Protein AF-A0A969DTJ2-F1 (afdb_monomer_lite)

Sequence (126 aa):
MLLGKLCDEIGFNSIPSKLFRPLVFSRLESPSSKLKTTDYWSKYHDIEIDFVNIYRYLDKLHDDQREVVQQISFEHTKKILGGAVQMVFYDVTTLYFEAEHEDDLRKTGFSKDGKHQHPQIVLGLL

pLDDT: mean 91.99, std 6.18, range [62.72, 98.12]

Radius of gyration: 18.26 Å; chains: 1; bounding box: 42×45×36 Å

Structure (mmCIF, N/CA/C/O backbone):
data_AF-A0A969DTJ2-F1
#
_entry.id   AF-A0A969DTJ2-F1
#
loop_
_atom_site.group_PDB
_atom_site.id
_atom_site.type_symbol
_atom_site.label_atom_id
_atom_site.label_alt_id
_atom_site.label_comp_id
_atom_site.label_asym_id
_atom_site.label_entity_id
_atom_site.label_seq_id
_atom_site.pdbx_PDB_ins_code
_atom_site.Cartn_x
_atom_site.Cartn_y
_atom_site.Cartn_z
_atom_site.occupancy
_atom_site.B_iso_or_equiv
_atom_site.auth_seq_id
_atom_site.auth_comp_id
_atom_site.auth_asym_id
_atom_site.auth_atom_id
_atom_site.pdbx_PDB_model_num
ATOM 1 N N . MET A 1 1 ? 5.820 -20.097 -1.473 1.00 71.00 1 MET A N 1
ATOM 2 C CA . MET A 1 1 ? 5.924 -19.079 -0.404 1.00 71.00 1 MET A CA 1
ATOM 3 C C . MET A 1 1 ? 4.534 -18.797 0.162 1.00 71.00 1 MET A C 1
ATOM 5 O O . MET A 1 1 ? 3.588 -18.778 -0.618 1.00 71.00 1 MET A O 1
ATOM 9 N N . LEU A 1 2 ? 4.397 -18.641 1.484 1.00 89.00 2 LEU A N 1
ATOM 10 C CA . LEU A 1 2 ? 3.107 -18.491 2.183 1.00 89.00 2 LEU A CA 1
ATOM 11 C C . LEU A 1 2 ? 2.289 -17.287 1.677 1.00 89.00 2 LEU A C 1
ATOM 13 O O . LEU A 1 2 ? 1.134 -17.457 1.299 1.00 89.00 2 LEU A O 1
ATOM 17 N N . LEU A 1 3 ? 2.912 -16.106 1.580 1.00 90.94 3 LEU A N 1
ATOM 18 C CA . LEU A 1 3 ? 2.251 -14.874 1.119 1.00 90.94 3 LEU A CA 1
ATOM 19 C C . LEU A 1 3 ? 1.752 -14.961 -0.329 1.00 90.94 3 LEU A C 1
ATOM 21 O O . LEU A 1 3 ? 0.720 -14.391 -0.666 1.00 90.94 3 LEU A O 1
ATOM 25 N N . GLY A 1 4 ? 2.452 -15.725 -1.174 1.00 93.25 4 GLY A N 1
ATOM 26 C CA . GLY A 1 4 ? 2.007 -16.033 -2.532 1.00 93.25 4 GLY A CA 1
ATOM 27 C C . GLY A 1 4 ? 0.625 -16.682 -2.527 1.00 93.25 4 GLY A C 1
ATOM 28 O O . GLY A 1 4 ? -0.312 -16.115 -3.082 1.00 93.25 4 GLY A O 1
ATOM 29 N N . LYS A 1 5 ? 0.494 -17.808 -1.815 1.00 95.31 5 LYS A N 1
ATOM 30 C CA . LYS A 1 5 ? -0.777 -18.535 -1.694 1.00 95.31 5 LYS A CA 1
ATOM 31 C C . LYS A 1 5 ? -1.881 -17.657 -1.110 1.00 95.31 5 LYS A C 1
ATOM 33 O O . LYS A 1 5 ? -2.963 -17.618 -1.675 1.00 95.31 5 LYS A O 1
ATOM 38 N N . LEU A 1 6 ? -1.580 -16.895 -0.056 1.00 94.50 6 LEU A N 1
ATOM 39 C CA . LEU A 1 6 ? -2.551 -15.985 0.554 1.00 94.50 6 LEU A CA 1
ATOM 40 C C . LEU A 1 6 ? -3.046 -14.918 -0.437 1.00 94.50 6 LEU A C 1
ATOM 42 O O . LEU A 1 6 ? -4.242 -14.672 -0.525 1.00 94.50 6 LEU A O 1
ATOM 46 N N . CYS A 1 7 ? -2.156 -14.314 -1.233 1.00 95.75 7 CYS A N 1
ATOM 47 C CA . CYS A 1 7 ? -2.564 -13.381 -2.289 1.00 95.75 7 CYS A CA 1
ATOM 48 C C . CYS A 1 7 ? -3.503 -14.025 -3.316 1.00 95.75 7 CYS A C 1
ATOM 50 O O . CYS A 1 7 ? -4.438 -13.369 -3.773 1.00 95.75 7 CYS A O 1
ATOM 52 N N . ASP A 1 8 ? -3.247 -15.279 -3.690 1.00 96.19 8 ASP A N 1
ATOM 53 C CA . ASP A 1 8 ? -4.092 -16.014 -4.635 1.00 96.19 8 ASP A CA 1
ATOM 54 C C . ASP A 1 8 ? -5.450 -16.372 -3.997 1.00 96.19 8 ASP A C 1
ATOM 56 O O . ASP A 1 8 ? -6.484 -16.225 -4.639 1.00 96.19 8 ASP A O 1
ATOM 60 N N . GLU A 1 9 ? -5.472 -16.764 -2.719 1.00 96.19 9 GLU A N 1
ATOM 61 C CA . GLU A 1 9 ? -6.696 -17.046 -1.948 1.00 96.19 9 GLU A CA 1
ATOM 62 C C . GLU A 1 9 ? -7.570 -15.803 -1.730 1.00 96.19 9 GLU A C 1
ATOM 64 O O . GLU A 1 9 ? -8.801 -15.904 -1.711 1.00 96.19 9 GLU A O 1
ATOM 69 N N . ILE A 1 10 ? -6.947 -14.629 -1.588 1.00 97.19 10 ILE A N 1
ATOM 70 C CA . ILE A 1 10 ? -7.652 -13.343 -1.570 1.00 97.19 10 ILE A CA 1
ATOM 71 C C . ILE A 1 10 ? -8.230 -13.015 -2.954 1.00 97.19 10 ILE A C 1
ATOM 73 O O . ILE A 1 10 ? -9.292 -12.408 -3.037 1.00 97.19 10 ILE A O 1
ATOM 77 N N . GLY A 1 11 ? -7.585 -13.468 -4.034 1.00 97.44 11 GLY A N 1
ATOM 78 C CA . GLY A 1 11 ? -7.991 -13.218 -5.423 1.00 97.44 11 GLY A CA 1
ATOM 79 C C . GLY A 1 11 ? -7.164 -12.141 -6.134 1.00 97.44 11 GLY A C 1
ATOM 80 O O . GLY A 1 11 ? -7.489 -11.731 -7.252 1.00 97.44 11 GLY A O 1
ATOM 81 N N . PHE A 1 12 ? -6.066 -11.683 -5.526 1.00 97.50 12 PHE A N 1
ATOM 82 C CA . PHE A 1 12 ? -5.193 -10.648 -6.092 1.00 97.50 12 PHE A CA 1
ATOM 83 C C . PHE A 1 12 ? -4.360 -11.113 -7.293 1.00 97.50 12 PHE A C 1
ATOM 85 O O . PHE A 1 12 ? -3.745 -10.294 -7.973 1.00 97.50 12 PHE A O 1
ATOM 92 N N . ASN A 1 13 ? -4.359 -12.407 -7.605 1.00 95.38 13 ASN A N 1
ATOM 93 C CA . ASN A 1 13 ? -3.803 -12.939 -8.850 1.00 95.38 13 ASN A CA 1
ATOM 94 C C . ASN A 1 13 ? -4.526 -12.434 -10.107 1.00 95.38 13 ASN A C 1
ATOM 96 O O . ASN A 1 13 ? -3.975 -12.539 -11.199 1.00 95.38 13 ASN A O 1
ATOM 100 N N . SER A 1 14 ? -5.732 -11.885 -9.958 1.00 95.56 14 SER A N 1
ATOM 101 C CA . SER A 1 14 ? -6.483 -11.266 -11.051 1.00 95.56 14 SER A CA 1
ATOM 102 C C . SER A 1 14 ? -5.978 -9.868 -11.432 1.00 95.56 14 SER A C 1
ATOM 104 O O . SER A 1 14 ? -6.343 -9.371 -12.494 1.00 95.56 14 SER A O 1
ATOM 106 N N . ILE A 1 15 ? -5.110 -9.242 -10.624 1.00 96.62 15 ILE A N 1
ATOM 107 C CA . ILE A 1 15 ? -4.540 -7.922 -10.920 1.00 96.62 15 ILE A CA 1
ATOM 108 C C . ILE A 1 15 ? -3.392 -8.072 -11.933 1.00 96.62 15 ILE A C 1
ATOM 110 O O . ILE A 1 15 ? -2.346 -8.634 -11.590 1.00 96.62 15 ILE A O 1
ATOM 114 N N . PRO A 1 16 ? -3.523 -7.556 -13.174 1.00 92.62 16 PRO A N 1
ATOM 115 C CA . PRO A 1 16 ? -2.537 -7.772 -14.229 1.00 92.62 16 PRO A CA 1
ATOM 116 C C . PRO A 1 16 ? -1.344 -6.824 -14.055 1.00 92.62 16 PRO A C 1
ATOM 118 O O . PRO A 1 16 ? -1.217 -5.799 -14.730 1.00 92.62 16 PRO A O 1
ATOM 121 N N . SER A 1 17 ? -0.461 -7.1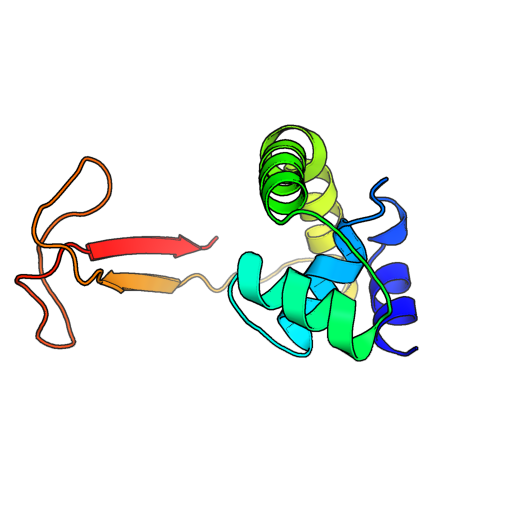46 -13.110 1.00 94.69 17 SER A N 1
ATOM 122 C CA . SER A 1 17 ? 0.745 -6.369 -12.834 1.00 94.69 17 SER A CA 1
ATOM 123 C C . SER A 1 17 ? 1.878 -7.229 -12.291 1.00 94.69 17 SER A C 1
ATOM 125 O O . SER A 1 17 ? 1.703 -8.018 -11.364 1.00 94.69 17 SER A O 1
ATOM 127 N N . LYS A 1 18 ? 3.082 -6.996 -12.822 1.00 93.25 18 LYS A N 1
ATOM 128 C CA . LYS A 1 18 ? 4.321 -7.564 -12.278 1.00 93.25 18 LYS A CA 1
ATOM 129 C C . LYS A 1 18 ? 4.775 -6.865 -10.990 1.00 93.25 18 LYS A C 1
ATOM 131 O O . LYS A 1 18 ? 5.625 -7.405 -10.299 1.00 93.25 18 LYS A O 1
ATOM 136 N N . LEU A 1 19 ? 4.217 -5.694 -10.667 1.00 95.75 19 LEU A N 1
ATOM 137 C CA . LEU A 1 19 ? 4.616 -4.874 -9.518 1.00 95.75 19 LEU A CA 1
ATOM 138 C C . LEU A 1 19 ? 3.651 -4.962 -8.335 1.00 95.75 19 LEU A C 1
ATOM 140 O O . LEU A 1 19 ? 4.092 -4.761 -7.209 1.00 95.75 19 LEU A O 1
ATOM 144 N N . PHE A 1 20 ? 2.377 -5.319 -8.544 1.00 96.31 20 PHE A N 1
ATOM 145 C CA . PHE A 1 20 ? 1.388 -5.385 -7.458 1.00 96.31 20 PHE A CA 1
ATOM 146 C C . PHE A 1 20 ? 1.852 -6.281 -6.303 1.00 96.31 20 PHE A C 1
ATOM 148 O O . PHE A 1 20 ? 2.013 -5.821 -5.175 1.00 96.31 20 PHE A O 1
ATOM 155 N N . ARG A 1 21 ? 2.102 -7.564 -6.596 1.00 94.88 21 ARG A N 1
ATOM 156 C CA . ARG A 1 21 ? 2.451 -8.559 -5.571 1.00 94.88 21 ARG A CA 1
ATOM 157 C C . ARG A 1 21 ? 3.790 -8.239 -4.897 1.00 94.88 21 ARG A C 1
ATOM 159 O O . ARG A 1 21 ? 3.802 -8.207 -3.669 1.00 94.88 21 ARG A O 1
ATOM 166 N N . PRO A 1 22 ? 4.881 -7.924 -5.630 1.00 94.38 22 PRO A N 1
ATOM 167 C CA . PRO A 1 22 ? 6.132 -7.522 -4.991 1.00 94.38 22 PRO A CA 1
ATOM 168 C C . PRO A 1 22 ? 5.983 -6.306 -4.076 1.00 94.38 22 PRO A C 1
ATOM 170 O O . PRO A 1 22 ? 6.534 -6.313 -2.978 1.00 94.38 22 PRO A O 1
ATOM 173 N N . LEU A 1 23 ? 5.216 -5.282 -4.472 1.00 95.81 23 LEU A N 1
ATOM 174 C CA . LEU A 1 23 ? 5.004 -4.094 -3.635 1.00 95.81 23 LEU A CA 1
ATOM 175 C C . LEU A 1 23 ? 4.236 -4.421 -2.354 1.00 95.81 23 LEU A C 1
ATOM 177 O O . LEU A 1 23 ? 4.632 -3.972 -1.279 1.00 95.81 23 LEU A O 1
ATOM 181 N N . VAL A 1 24 ? 3.178 -5.232 -2.451 1.00 95.19 24 VAL A N 1
ATOM 182 C CA . VAL A 1 24 ? 2.414 -5.689 -1.280 1.00 95.19 24 VAL A CA 1
ATOM 183 C C . VAL A 1 24 ? 3.309 -6.490 -0.334 1.00 95.19 24 VAL A C 1
ATOM 185 O O . VAL A 1 24 ? 3.362 -6.187 0.856 1.00 95.19 24 VAL A O 1
ATOM 188 N N . PHE A 1 25 ? 4.068 -7.460 -0.850 1.00 94.75 25 PHE A N 1
ATOM 189 C CA . PHE A 1 25 ? 4.959 -8.286 -0.027 1.00 94.75 25 PHE A CA 1
ATOM 190 C C . PHE A 1 25 ? 6.056 -7.460 0.632 1.00 94.75 25 PHE A C 1
ATOM 192 O O . PHE A 1 25 ? 6.266 -7.576 1.833 1.00 94.75 25 PHE A O 1
ATOM 199 N N . SER A 1 26 ? 6.665 -6.535 -0.105 1.00 95.25 26 SER A N 1
ATOM 200 C CA . SER A 1 26 ? 7.697 -5.652 0.448 1.00 95.25 26 SER A CA 1
ATOM 201 C C . SER A 1 26 ? 7.163 -4.781 1.571 1.00 95.25 26 SER A C 1
ATOM 203 O O . SER A 1 26 ? 7.863 -4.534 2.548 1.00 95.25 26 SER A O 1
ATOM 205 N N . ARG A 1 27 ? 5.906 -4.331 1.468 1.00 95.38 27 ARG A N 1
ATOM 206 C CA . ARG A 1 27 ? 5.283 -3.536 2.525 1.00 95.38 27 ARG A CA 1
ATOM 207 C C . ARG A 1 27 ? 4.997 -4.354 3.786 1.00 95.38 27 ARG A C 1
ATOM 209 O O . ARG A 1 27 ? 5.055 -3.782 4.870 1.00 95.38 27 ARG A O 1
ATOM 216 N N . LEU A 1 28 ? 4.713 -5.648 3.646 1.00 94.94 28 LEU A N 1
ATOM 217 C CA . LEU A 1 28 ? 4.500 -6.568 4.767 1.00 94.94 28 LEU A CA 1
ATOM 218 C C . LEU A 1 28 ? 5.819 -7.027 5.407 1.00 94.94 28 LEU A C 1
ATOM 220 O O . LEU A 1 28 ? 5.894 -7.139 6.625 1.00 94.94 28 LEU A O 1
ATOM 224 N N . GLU A 1 29 ? 6.850 -7.282 4.603 1.00 93.69 29 GLU A N 1
ATOM 225 C CA . GLU A 1 29 ? 8.121 -7.862 5.060 1.00 93.69 29 GLU A CA 1
ATOM 226 C C . GLU A 1 29 ? 9.138 -6.810 5.517 1.00 93.69 29 GLU A C 1
ATOM 228 O O . GLU A 1 29 ? 9.819 -6.997 6.523 1.00 93.69 29 GLU A O 1
ATOM 233 N N . SER A 1 30 ? 9.263 -5.703 4.780 1.00 94.25 30 SER A N 1
ATOM 234 C CA . SER A 1 30 ? 10.272 -4.661 5.009 1.00 94.25 30 SER A CA 1
ATOM 235 C C . SER A 1 30 ? 9.708 -3.272 4.664 1.00 94.25 30 SER A C 1
ATOM 237 O O . SER A 1 30 ? 10.116 -2.634 3.682 1.00 94.25 30 SER A O 1
ATOM 239 N N . PRO A 1 31 ? 8.725 -2.780 5.446 1.00 96.12 31 PRO A N 1
ATOM 240 C CA . PRO A 1 31 ? 8.052 -1.518 5.169 1.00 96.12 31 PRO A CA 1
ATOM 241 C C . PRO A 1 31 ? 9.050 -0.358 5.121 1.00 96.12 31 PRO A C 1
ATOM 243 O O . PRO A 1 31 ? 9.670 0.008 6.117 1.00 96.12 31 PRO A O 1
ATOM 246 N N . SER A 1 32 ? 9.179 0.261 3.949 1.00 95.69 32 SER A N 1
ATOM 247 C CA . SER A 1 32 ? 10.134 1.346 3.718 1.00 95.69 32 SER A CA 1
ATOM 248 C C . SER A 1 32 ? 9.647 2.332 2.645 1.00 95.69 32 SER A C 1
ATOM 250 O O . SER A 1 32 ? 8.490 2.272 2.216 1.00 95.69 32 SER A O 1
ATOM 252 N N . SER A 1 33 ? 10.491 3.299 2.263 1.00 95.56 33 SER A N 1
ATOM 253 C CA . SER A 1 33 ? 10.207 4.212 1.149 1.00 95.56 33 SER A CA 1
ATOM 254 C C . SER A 1 33 ? 10.263 3.476 -0.198 1.00 95.56 33 SE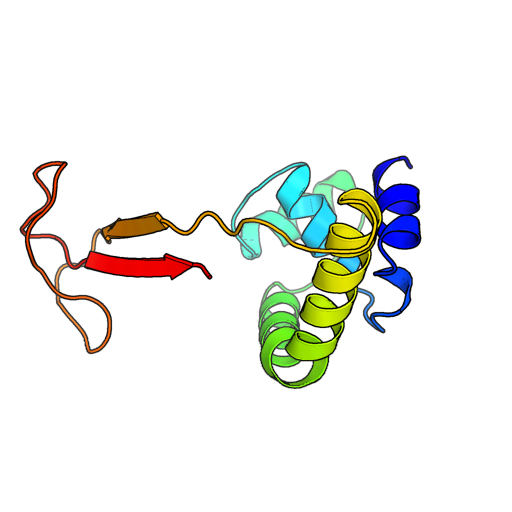R A C 1
ATOM 256 O O . SER A 1 33 ? 10.830 2.390 -0.296 1.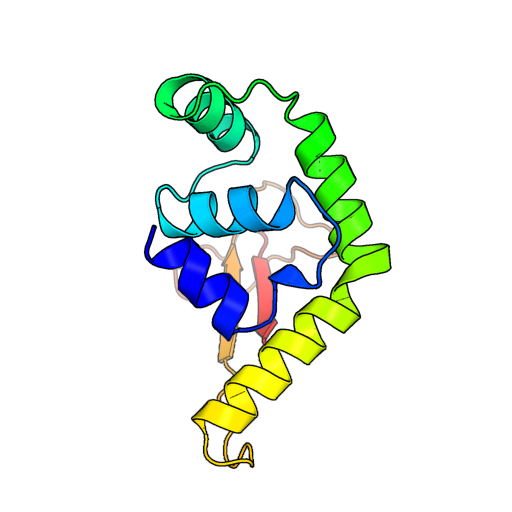00 95.56 33 SER A O 1
ATOM 258 N N . LYS A 1 34 ? 9.698 4.069 -1.260 1.00 94.94 34 LYS A N 1
ATOM 259 C CA . LYS A 1 34 ? 9.690 3.464 -2.608 1.00 94.94 34 LYS A CA 1
ATOM 260 C C . LYS A 1 34 ? 11.112 3.274 -3.140 1.00 94.94 34 LYS A C 1
ATOM 262 O O . LYS A 1 34 ? 11.426 2.212 -3.654 1.00 94.94 34 LYS A O 1
ATOM 267 N N . LEU A 1 35 ? 11.973 4.269 -2.922 1.00 95.81 35 LEU A N 1
ATOM 268 C CA . LEU A 1 35 ? 13.398 4.183 -3.239 1.00 95.81 35 LEU A CA 1
ATOM 269 C C . LEU A 1 35 ? 14.085 3.063 -2.443 1.00 95.81 35 LEU A C 1
ATOM 271 O O . LEU A 1 35 ? 14.726 2.194 -3.008 1.00 95.81 35 LEU A O 1
ATOM 275 N N . LYS A 1 36 ? 13.870 2.993 -1.125 1.00 96.56 36 LYS A N 1
ATOM 276 C CA . LYS A 1 36 ? 14.468 1.917 -0.321 1.00 96.56 36 LYS A CA 1
ATOM 277 C C . LYS A 1 36 ? 13.925 0.527 -0.689 1.00 96.56 36 LYS A C 1
ATOM 279 O O . LYS A 1 36 ? 14.605 -0.473 -0.483 1.00 96.56 36 LYS A O 1
ATOM 284 N N . THR A 1 37 ? 12.718 0.459 -1.252 1.00 97.00 37 THR A N 1
ATOM 285 C CA . THR A 1 37 ? 12.142 -0.784 -1.782 1.00 97.00 37 THR A CA 1
ATOM 286 C C . THR A 1 37 ? 12.910 -1.271 -3.014 1.00 97.00 37 THR A C 1
ATOM 288 O O . THR A 1 37 ? 13.149 -2.471 -3.112 1.00 97.00 37 THR A O 1
ATOM 291 N N . THR A 1 38 ? 13.361 -0.380 -3.910 1.00 96.75 38 THR A N 1
ATOM 292 C CA . THR A 1 38 ? 14.196 -0.786 -5.057 1.00 96.75 38 THR A CA 1
ATOM 293 C C . THR A 1 38 ? 15.557 -1.302 -4.603 1.00 96.75 38 THR A C 1
ATOM 295 O O . THR A 1 38 ? 15.998 -2.340 -5.087 1.00 96.75 38 THR A O 1
ATOM 298 N N . ASP A 1 39 ? 16.166 -0.667 -3.597 1.00 96.44 39 ASP A N 1
ATOM 299 C CA . ASP A 1 39 ? 17.428 -1.146 -3.012 1.00 96.44 39 ASP A CA 1
ATOM 300 C C . ASP A 1 39 ? 17.263 -2.530 -2.366 1.00 96.44 39 ASP A C 1
ATOM 302 O O . ASP A 1 39 ? 18.114 -3.410 -2.497 1.00 96.44 39 ASP A O 1
ATOM 306 N N . TYR A 1 40 ? 16.147 -2.738 -1.660 1.00 95.88 40 TYR A N 1
ATOM 307 C CA . TYR A 1 40 ? 15.804 -4.021 -1.051 1.00 95.88 40 TYR A CA 1
ATOM 308 C C . TYR A 1 40 ? 15.616 -5.122 -2.107 1.00 95.88 40 TYR A C 1
ATOM 310 O O . TYR A 1 40 ? 16.097 -6.240 -1.928 1.00 95.88 40 TYR A O 1
ATOM 318 N N . TRP A 1 41 ? 14.956 -4.809 -3.220 1.00 96.44 41 TRP A N 1
ATOM 319 C CA . TRP A 1 41 ? 14.746 -5.732 -4.335 1.00 96.44 41 TRP A CA 1
ATOM 320 C C . TRP A 1 41 ? 16.023 -6.113 -5.065 1.00 96.44 41 TRP A C 1
ATOM 322 O O . TRP A 1 41 ? 16.245 -7.303 -5.278 1.00 96.44 41 TRP A O 1
ATOM 332 N N . SER A 1 42 ? 16.877 -5.139 -5.373 1.00 96.38 42 SER A N 1
ATOM 333 C CA . SER A 1 42 ? 18.189 -5.396 -5.970 1.00 96.38 42 SER A CA 1
ATOM 334 C C . SER A 1 42 ? 19.022 -6.301 -5.057 1.00 96.38 42 SER A C 1
ATOM 336 O O . SER A 1 42 ? 19.509 -7.347 -5.475 1.00 96.38 42 SER A O 1
ATOM 338 N N . LYS A 1 43 ? 19.093 -5.972 -3.760 1.00 96.00 43 LYS A N 1
ATOM 339 C CA . LYS A 1 43 ? 19.967 -6.668 -2.808 1.00 96.00 43 LYS A CA 1
ATOM 340 C C . LYS A 1 43 ? 19.535 -8.094 -2.454 1.00 96.00 43 LYS A C 1
ATOM 342 O O . LYS A 1 43 ? 20.398 -8.920 -2.164 1.00 96.00 43 LYS A O 1
ATOM 347 N N . TYR A 1 44 ? 18.233 -8.357 -2.360 1.00 94.94 44 TYR A N 1
ATOM 348 C CA . TYR A 1 44 ? 17.721 -9.617 -1.798 1.00 94.94 44 TYR A CA 1
ATOM 349 C C . TYR A 1 44 ? 16.924 -10.471 -2.783 1.00 94.94 44 TYR A C 1
ATOM 351 O O . TYR A 1 44 ? 16.664 -11.633 -2.476 1.00 94.94 44 TYR A O 1
ATOM 359 N N . HIS A 1 45 ? 16.526 -9.917 -3.931 1.00 91.50 45 HIS A N 1
ATOM 360 C CA . HIS A 1 45 ? 15.631 -10.585 -4.880 1.00 91.50 45 HIS A CA 1
ATOM 361 C C . HIS A 1 45 ? 16.112 -10.514 -6.336 1.00 91.50 45 HIS A C 1
ATOM 363 O O . HIS A 1 45 ? 15.382 -10.967 -7.213 1.00 91.50 45 HIS A O 1
ATOM 369 N N . ASP A 1 46 ? 17.298 -9.950 -6.600 1.00 93.69 46 ASP A N 1
ATOM 370 C CA . ASP A 1 46 ? 17.869 -9.758 -7.944 1.00 93.69 46 ASP A CA 1
ATOM 371 C C . ASP A 1 46 ? 16.916 -9.028 -8.917 1.00 93.69 46 ASP A C 1
ATOM 373 O O . ASP A 1 46 ? 16.903 -9.267 -10.128 1.00 93.69 46 ASP A O 1
ATOM 377 N N . ILE A 1 47 ? 16.074 -8.135 -8.384 1.00 93.56 47 ILE A N 1
ATOM 378 C CA . ILE A 1 47 ? 15.124 -7.334 -9.163 1.00 93.56 47 ILE A CA 1
ATOM 379 C C . ILE A 1 47 ? 15.658 -5.908 -9.272 1.00 93.56 47 ILE A C 1
ATOM 381 O O . ILE A 1 47 ? 15.630 -5.141 -8.312 1.00 93.56 47 ILE A O 1
ATOM 385 N N . GLU A 1 48 ? 16.071 -5.543 -10.482 1.00 95.19 48 GLU A N 1
ATOM 386 C CA . GLU A 1 48 ? 16.496 -4.190 -10.832 1.00 95.19 48 GLU A CA 1
ATOM 387 C C . GLU A 1 48 ? 15.331 -3.404 -11.438 1.00 95.19 48 GLU A C 1
ATOM 389 O O . GLU A 1 48 ? 14.781 -3.766 -12.483 1.00 95.19 48 GLU A O 1
ATOM 394 N N . ILE A 1 49 ? 14.939 -2.311 -10.785 1.00 94.81 49 ILE A N 1
ATOM 395 C CA . ILE A 1 49 ? 13.902 -1.414 -11.291 1.00 94.81 49 ILE A CA 1
ATOM 396 C C . ILE A 1 49 ? 14.140 0.016 -10.825 1.00 94.81 49 ILE A C 1
ATOM 398 O O . ILE A 1 49 ? 14.424 0.274 -9.659 1.00 94.81 49 ILE A O 1
ATOM 402 N N . ASP A 1 50 ? 13.956 0.960 -11.742 1.00 94.75 50 ASP A N 1
ATOM 403 C CA . ASP A 1 50 ? 13.921 2.378 -11.405 1.00 94.75 50 ASP A CA 1
ATOM 404 C C . ASP A 1 50 ? 12.691 2.688 -10.532 1.00 94.75 50 ASP A C 1
ATOM 406 O O . ASP A 1 50 ? 11.554 2.360 -10.890 1.00 94.75 50 ASP A O 1
ATOM 410 N N . PHE A 1 51 ? 12.908 3.362 -9.402 1.00 94.69 51 PHE A N 1
ATOM 411 C CA . PHE A 1 51 ? 11.856 3.779 -8.478 1.00 94.69 51 PHE A CA 1
ATOM 412 C C . PHE A 1 51 ? 10.781 4.644 -9.161 1.00 94.69 51 PHE A C 1
ATOM 414 O O . PHE A 1 51 ? 9.623 4.633 -8.736 1.00 94.69 51 PHE A O 1
ATOM 421 N N . VAL A 1 52 ? 11.115 5.346 -10.251 1.00 96.94 52 VAL A N 1
ATOM 422 C CA . VAL A 1 52 ? 10.145 6.091 -11.070 1.00 96.94 52 VAL A CA 1
ATOM 423 C C . VAL A 1 52 ? 9.070 5.159 -11.641 1.00 96.94 52 VAL A C 1
ATOM 425 O O . VAL A 1 52 ? 7.900 5.535 -11.715 1.00 96.94 52 VAL A O 1
ATOM 428 N N . ASN A 1 53 ? 9.415 3.917 -11.989 1.00 96.69 53 ASN A N 1
ATOM 429 C CA . ASN A 1 53 ? 8.441 2.939 -12.478 1.00 96.69 53 ASN A CA 1
ATOM 430 C C . ASN A 1 53 ? 7.496 2.451 -11.374 1.00 96.69 53 ASN A C 1
ATOM 432 O O . ASN A 1 53 ? 6.344 2.136 -11.671 1.00 96.69 53 ASN A O 1
ATOM 436 N N . ILE A 1 54 ? 7.937 2.436 -10.108 1.00 97.19 54 ILE A N 1
ATOM 437 C CA . ILE A 1 54 ? 7.038 2.200 -8.971 1.00 97.19 54 ILE A CA 1
ATOM 438 C C . ILE A 1 54 ? 6.018 3.336 -8.887 1.00 97.19 54 ILE A C 1
ATOM 440 O O . ILE A 1 54 ? 4.831 3.052 -8.788 1.00 97.19 54 ILE A O 1
ATOM 444 N N . TYR A 1 55 ? 6.445 4.599 -8.978 1.00 96.75 55 TYR A N 1
ATOM 445 C CA . TYR A 1 55 ? 5.519 5.740 -8.944 1.00 96.75 55 TYR A CA 1
ATOM 446 C C . TYR A 1 55 ? 4.510 5.709 -10.096 1.00 96.75 55 TYR A C 1
ATOM 448 O O . TYR A 1 55 ? 3.313 5.732 -9.834 1.00 96.75 55 TYR A O 1
ATOM 456 N N . ARG A 1 56 ? 4.962 5.506 -11.340 1.00 97.44 56 ARG A N 1
ATOM 457 C CA . ARG A 1 56 ? 4.058 5.340 -12.498 1.00 97.44 56 ARG A CA 1
ATOM 458 C C . ARG A 1 56 ? 3.063 4.199 -12.310 1.00 97.44 56 ARG A C 1
ATOM 460 O O . ARG A 1 56 ? 1.923 4.274 -12.755 1.00 97.44 56 ARG A O 1
ATOM 467 N N . TYR A 1 57 ? 3.503 3.113 -11.679 1.00 97.44 57 TYR A N 1
ATOM 468 C CA . TYR A 1 57 ? 2.613 2.007 -11.375 1.00 97.44 57 TYR A CA 1
ATOM 469 C C . TYR A 1 57 ? 1.603 2.351 -10.278 1.00 97.44 57 TYR A C 1
ATOM 471 O O . TYR A 1 57 ? 0.479 1.873 -10.346 1.00 97.44 57 TYR A O 1
ATOM 479 N N . LEU A 1 58 ? 1.967 3.166 -9.285 1.00 96.94 58 LEU A N 1
ATOM 480 C CA . LEU A 1 58 ? 1.022 3.635 -8.271 1.00 96.94 58 LEU A CA 1
ATOM 481 C C . LEU A 1 58 ? -0.045 4.556 -8.872 1.00 96.94 58 LEU A C 1
ATOM 483 O O . LEU A 1 58 ? -1.205 4.419 -8.493 1.00 96.94 58 LEU A O 1
ATOM 487 N N . ASP A 1 59 ? 0.314 5.400 -9.841 1.00 97.62 59 ASP A N 1
ATOM 488 C CA . ASP A 1 59 ? -0.656 6.206 -10.597 1.00 97.62 59 ASP A CA 1
ATOM 489 C C . ASP A 1 59 ? -1.620 5.288 -11.363 1.00 97.62 59 ASP A C 1
ATOM 491 O O . ASP A 1 59 ? -2.831 5.346 -11.171 1.00 97.62 59 ASP A O 1
ATOM 495 N N . LYS A 1 60 ? -1.081 4.315 -12.112 1.00 97.31 60 LYS A N 1
ATOM 496 C CA . LYS A 1 60 ? -1.889 3.284 -12.784 1.00 97.31 60 LYS A CA 1
ATOM 497 C C . LYS A 1 60 ? -2.781 2.506 -11.810 1.00 97.31 60 LYS A C 1
ATOM 499 O O . LYS A 1 60 ? -3.924 2.185 -12.123 1.00 97.31 60 LYS A O 1
ATOM 504 N N . LEU A 1 61 ? -2.254 2.143 -10.642 1.00 97.44 61 LEU A N 1
ATOM 505 C CA . LEU A 1 61 ? -3.000 1.411 -9.625 1.00 97.44 61 LEU A CA 1
ATOM 506 C C . LEU A 1 61 ? -4.185 2.243 -9.129 1.00 97.44 61 LEU A C 1
ATOM 508 O O . LEU A 1 61 ? -5.268 1.694 -8.947 1.00 97.44 61 LEU A O 1
ATOM 512 N N . HIS A 1 62 ? -3.979 3.542 -8.921 1.00 96.69 62 HIS A N 1
ATOM 513 C CA . HIS A 1 62 ? -5.019 4.471 -8.503 1.00 96.69 62 HIS A CA 1
ATOM 514 C C . HIS A 1 62 ? -6.080 4.682 -9.591 1.00 96.69 62 HIS A C 1
ATOM 516 O O . HIS A 1 62 ? -7.271 4.600 -9.290 1.00 96.69 62 HIS A O 1
ATOM 522 N N . ASP A 1 63 ? -5.651 4.919 -10.829 1.00 97.50 63 ASP A N 1
ATOM 523 C CA . ASP A 1 63 ? -6.538 5.328 -11.919 1.00 97.50 63 ASP A CA 1
ATOM 524 C C . ASP A 1 63 ? -7.287 4.140 -12.539 1.00 97.50 63 ASP A C 1
ATOM 526 O O . ASP A 1 63 ? -8.494 4.218 -12.757 1.00 97.50 63 ASP A O 1
ATOM 530 N N . ASP A 1 64 ? -6.601 3.012 -12.755 1.00 97.00 64 ASP A N 1
ATOM 531 C CA . ASP A 1 64 ? -7.141 1.892 -13.538 1.00 97.00 64 ASP A CA 1
ATOM 532 C C . ASP A 1 64 ? -7.548 0.686 -12.680 1.00 97.00 64 ASP A C 1
ATOM 534 O O . ASP A 1 64 ? -8.387 -0.120 -13.085 1.00 97.00 64 ASP A O 1
ATOM 538 N N . GLN A 1 65 ? -6.894 0.475 -11.531 1.00 97.31 65 GLN A N 1
ATOM 539 C CA . GLN A 1 65 ? -6.969 -0.803 -10.799 1.00 97.31 65 GLN A CA 1
ATOM 540 C C . GLN A 1 65 ? -7.562 -0.681 -9.390 1.00 97.31 65 GLN A C 1
ATOM 542 O O . GLN A 1 65 ? -7.755 -1.694 -8.714 1.00 97.31 65 GLN A O 1
ATOM 547 N N . ARG A 1 66 ? -7.878 0.531 -8.929 1.00 96.62 66 ARG A N 1
ATOM 548 C CA . ARG A 1 66 ? -8.337 0.785 -7.558 1.00 96.62 66 ARG A CA 1
ATOM 549 C C . ARG A 1 66 ? -9.633 0.051 -7.244 1.00 96.62 66 ARG A C 1
ATOM 551 O O . ARG A 1 66 ? -9.710 -0.635 -6.229 1.00 96.62 66 ARG A O 1
ATOM 558 N N . GLU A 1 67 ? -10.621 0.161 -8.126 1.00 97.38 67 GLU A N 1
ATOM 559 C CA . GLU A 1 67 ? -11.949 -0.427 -7.917 1.00 97.38 67 GLU A CA 1
ATOM 560 C C . GLU A 1 67 ? -11.888 -1.954 -7.848 1.00 97.38 67 GLU A C 1
ATOM 562 O O . GLU A 1 67 ? -12.462 -2.559 -6.946 1.00 97.38 67 GLU A O 1
ATOM 567 N N . VAL A 1 68 ? -11.120 -2.590 -8.739 1.00 97.56 68 VAL A N 1
ATOM 568 C CA . VAL A 1 68 ? -10.966 -4.051 -8.724 1.00 97.56 68 VAL A CA 1
ATOM 569 C C . VAL A 1 68 ? -10.234 -4.527 -7.468 1.00 97.56 68 VAL A C 1
ATOM 571 O O . VAL A 1 68 ? -10.659 -5.501 -6.849 1.00 97.56 68 VAL A O 1
ATOM 574 N N . VAL A 1 69 ? -9.186 -3.823 -7.023 1.00 97.31 69 VAL A N 1
ATOM 575 C CA . VAL A 1 69 ? -8.480 -4.154 -5.772 1.00 97.31 69 VAL A CA 1
ATOM 576 C C . VAL A 1 69 ? -9.407 -4.010 -4.563 1.00 97.31 69 VAL A C 1
ATOM 578 O O . VAL A 1 69 ? -9.416 -4.886 -3.693 1.00 97.31 69 VAL A O 1
ATOM 581 N N . GLN A 1 70 ? -10.211 -2.944 -4.513 1.00 96.25 70 GLN A N 1
ATOM 582 C CA . GLN A 1 70 ? -11.205 -2.727 -3.458 1.00 96.25 70 GLN A CA 1
ATOM 583 C C . GLN A 1 70 ? -12.270 -3.824 -3.456 1.00 96.25 70 GLN A C 1
ATOM 585 O O . GLN A 1 70 ? -12.544 -4.395 -2.403 1.00 96.25 70 GLN A O 1
ATOM 590 N N . GLN A 1 71 ? -12.808 -4.181 -4.623 1.00 97.69 71 GLN A N 1
ATOM 591 C CA . GLN A 1 71 ? -13.839 -5.209 -4.739 1.00 97.69 71 GLN A CA 1
ATOM 592 C C . GLN A 1 71 ? -13.327 -6.587 -4.308 1.00 97.69 71 GLN A C 1
ATOM 594 O O . GLN A 1 71 ? -14.004 -7.282 -3.555 1.00 97.69 71 GLN A O 1
ATOM 599 N N . ILE A 1 72 ? -12.117 -6.971 -4.729 1.00 98.12 72 ILE A N 1
ATOM 600 C CA . ILE A 1 72 ? -11.475 -8.221 -4.291 1.00 98.12 72 ILE A CA 1
ATOM 601 C C . ILE A 1 72 ? -11.330 -8.236 -2.766 1.00 98.12 72 ILE A C 1
ATOM 603 O O . ILE A 1 72 ? -11.706 -9.209 -2.111 1.00 98.12 72 ILE A O 1
ATOM 607 N N . SER A 1 73 ? -10.827 -7.138 -2.197 1.00 96.06 73 SER A N 1
ATOM 608 C CA . SER A 1 73 ? -10.623 -7.006 -0.751 1.00 96.06 73 SER A CA 1
ATOM 609 C C . SER A 1 73 ? -11.944 -7.106 0.014 1.00 96.06 73 SER A C 1
ATOM 611 O O . SER A 1 73 ? -12.029 -7.813 1.022 1.00 96.06 73 SER A O 1
ATOM 613 N N . PHE A 1 74 ? -12.988 -6.438 -0.481 1.00 95.38 74 PHE A N 1
ATOM 614 C CA . PHE A 1 74 ? -14.318 -6.447 0.114 1.00 95.38 74 PHE A CA 1
ATOM 615 C C . PHE A 1 74 ? -14.955 -7.836 0.066 1.00 95.38 74 PHE A C 1
ATOM 617 O O . PHE A 1 74 ? -15.376 -8.341 1.104 1.00 95.38 74 PHE A O 1
ATOM 624 N N . GLU A 1 75 ? -14.984 -8.491 -1.097 1.00 96.94 75 GLU A N 1
ATOM 625 C CA . GLU A 1 75 ? -15.599 -9.817 -1.233 1.00 96.94 75 GLU A CA 1
ATOM 626 C C . GLU A 1 75 ? -14.866 -10.875 -0.410 1.00 96.94 75 GLU A C 1
ATOM 628 O O . GLU A 1 75 ? -15.502 -11.705 0.246 1.00 96.94 75 GLU A O 1
ATOM 633 N N . HIS A 1 76 ? -13.533 -10.823 -0.369 1.00 96.62 76 HIS A N 1
ATOM 634 C CA . HIS A 1 76 ? -12.764 -11.717 0.487 1.00 96.62 76 HIS A CA 1
ATOM 635 C C . HIS A 1 76 ? -13.075 -11.485 1.973 1.00 96.62 76 HIS A C 1
ATOM 637 O O . HIS A 1 76 ? -13.343 -12.436 2.708 1.00 96.62 76 HIS A O 1
ATOM 643 N N . THR A 1 77 ? -13.118 -10.223 2.409 1.00 94.81 77 THR A N 1
ATOM 644 C CA . THR A 1 77 ? -13.464 -9.862 3.794 1.00 94.81 77 THR A CA 1
ATOM 645 C C . THR A 1 77 ? -14.878 -10.319 4.146 1.00 94.81 77 THR A C 1
ATOM 647 O O . THR A 1 77 ? -15.091 -10.973 5.164 1.00 94.81 77 THR A O 1
ATOM 650 N N . LYS A 1 78 ? -15.851 -10.060 3.269 1.00 95.38 78 LYS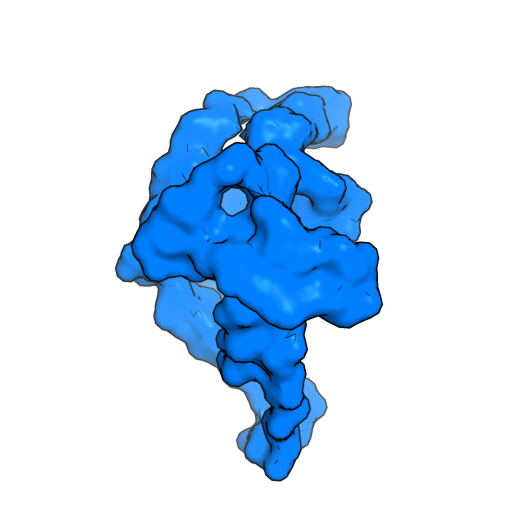 A N 1
ATOM 651 C CA . LYS A 1 78 ? -17.240 -10.500 3.419 1.00 95.38 78 LYS A CA 1
ATOM 652 C C . LYS A 1 78 ? -17.336 -12.019 3.535 1.00 95.38 78 LYS A C 1
ATOM 654 O O . LYS A 1 78 ? -18.078 -12.510 4.382 1.00 95.38 78 LYS A O 1
ATOM 659 N N . LYS A 1 79 ? -16.567 -12.769 2.739 1.00 95.75 79 LYS A N 1
ATOM 660 C CA . LYS A 1 79 ? -16.484 -14.234 2.832 1.00 95.75 79 LYS A CA 1
ATOM 661 C C . LYS A 1 79 ? -15.944 -14.688 4.191 1.00 95.75 79 LYS A C 1
ATOM 663 O O . LYS A 1 79 ? -16.537 -15.582 4.788 1.00 95.75 79 LYS A O 1
ATOM 668 N N . ILE A 1 80 ? -14.871 -14.070 4.692 1.00 95.12 80 ILE A N 1
ATOM 669 C CA . ILE A 1 80 ? -14.315 -14.369 6.027 1.00 95.12 80 ILE A CA 1
ATOM 670 C C . ILE A 1 80 ? -15.351 -14.104 7.127 1.00 95.12 80 ILE A C 1
ATOM 672 O O . ILE A 1 80 ? -15.465 -14.887 8.066 1.00 95.12 80 ILE A O 1
ATOM 676 N N . LEU A 1 81 ? -16.140 -13.037 6.992 1.00 94.56 81 LEU A N 1
ATOM 677 C CA . LEU A 1 81 ? -17.160 -12.630 7.963 1.00 94.56 81 LEU A CA 1
ATOM 678 C C . LEU A 1 81 ? -18.495 -13.392 7.836 1.00 94.56 81 LEU A C 1
ATOM 680 O O . LEU A 1 81 ? -19.486 -13.005 8.452 1.00 94.56 81 LEU A O 1
ATOM 684 N N . GLY A 1 82 ? -18.553 -14.476 7.054 1.00 93.94 82 GLY A N 1
ATOM 685 C CA . GLY A 1 82 ? -19.758 -15.306 6.929 1.00 93.94 82 GLY A CA 1
ATOM 686 C C . GLY A 1 82 ? -20.802 -14.778 5.940 1.00 93.94 82 GLY A C 1
ATOM 687 O O . GLY A 1 82 ? -21.976 -15.120 6.041 1.00 93.94 82 GLY A O 1
ATOM 688 N N . GLY A 1 83 ? -20.394 -13.956 4.971 1.00 93.69 83 GLY A N 1
ATOM 689 C CA . GLY A 1 83 ? -21.231 -13.502 3.857 1.00 93.69 83 GLY A CA 1
ATOM 690 C C . GLY A 1 83 ? -21.909 -12.146 4.061 1.00 93.69 83 GLY A C 1
ATOM 691 O O . GLY A 1 83 ? -22.544 -11.650 3.130 1.00 93.69 83 GLY A O 1
ATOM 692 N N . ALA A 1 84 ? -21.751 -11.511 5.223 1.00 91.88 84 ALA A N 1
ATOM 693 C CA . ALA A 1 84 ? -22.288 -10.181 5.494 1.00 91.88 84 ALA A CA 1
ATOM 694 C C . ALA A 1 84 ? -21.348 -9.367 6.391 1.00 91.88 84 ALA A C 1
ATOM 696 O O . ALA A 1 84 ? -20.811 -9.875 7.373 1.00 91.88 84 ALA A O 1
ATOM 697 N N . VAL A 1 85 ? -21.190 -8.080 6.076 1.00 88.88 85 VAL A N 1
ATOM 698 C CA . VAL A 1 85 ? -20.496 -7.119 6.942 1.00 88.88 85 VAL A CA 1
ATOM 699 C C . VAL A 1 85 ? -21.536 -6.512 7.883 1.00 88.88 85 VAL A C 1
ATOM 701 O O . VAL A 1 85 ? -22.392 -5.751 7.445 1.00 88.88 85 VAL A O 1
ATOM 704 N N . GLN A 1 86 ? -21.505 -6.899 9.161 1.00 89.50 86 GLN A N 1
ATOM 705 C CA . GLN A 1 86 ? -22.507 -6.478 10.156 1.00 89.50 86 GLN A CA 1
ATOM 706 C C . GLN A 1 86 ? -22.115 -5.197 10.904 1.00 89.50 86 GLN A C 1
ATOM 708 O O . GLN A 1 86 ? -22.981 -4.454 11.356 1.00 89.50 86 GLN A O 1
ATOM 713 N N . MET A 1 87 ? -20.813 -4.949 11.051 1.00 88.56 87 MET A N 1
ATOM 714 C CA . MET A 1 87 ? -20.266 -3.815 11.786 1.00 88.56 87 MET A CA 1
ATOM 715 C C . MET A 1 87 ? -19.035 -3.290 11.055 1.00 88.56 87 MET A C 1
ATOM 717 O O . MET A 1 87 ? -18.197 -4.075 10.611 1.00 88.56 87 MET A O 1
ATOM 721 N N . VAL A 1 88 ? -18.937 -1.967 10.950 1.00 87.94 88 VAL A N 1
ATOM 722 C CA . VAL A 1 88 ? -17.780 -1.269 10.390 1.00 87.94 88 VAL A CA 1
ATOM 723 C C . VAL A 1 88 ? -17.238 -0.352 11.475 1.00 87.94 88 VAL A C 1
ATOM 725 O O . VAL A 1 88 ? -17.942 0.539 11.948 1.00 87.94 88 VAL A O 1
ATOM 728 N N . PHE A 1 89 ? -16.001 -0.599 11.894 1.00 87.62 89 PHE A N 1
ATOM 729 C CA . PHE A 1 89 ? -15.270 0.321 12.754 1.00 87.62 89 PHE A CA 1
ATOM 730 C C . PHE A 1 89 ? -14.549 1.324 11.863 1.00 87.62 89 PHE A C 1
ATOM 732 O O . PHE A 1 89 ? -13.761 0.918 11.012 1.00 87.62 89 PHE A O 1
ATOM 739 N N . TYR A 1 90 ? -14.806 2.610 12.072 1.00 88.94 90 TYR A N 1
ATOM 740 C CA . TYR A 1 90 ? -14.047 3.684 11.446 1.00 88.94 90 TYR A CA 1
ATOM 741 C C . TYR A 1 90 ? -13.414 4.540 12.540 1.00 88.94 90 TYR A C 1
ATOM 743 O O . TYR A 1 90 ? -13.997 4.730 13.609 1.00 88.94 90 TYR A O 1
ATOM 751 N N . ASP A 1 91 ? -12.213 5.038 12.272 1.00 88.94 91 ASP A N 1
ATOM 752 C CA . ASP A 1 91 ? -11.508 5.960 13.154 1.00 88.94 91 ASP A CA 1
ATOM 753 C C . ASP A 1 91 ? -11.002 7.156 12.350 1.00 88.94 91 ASP A C 1
ATOM 755 O O . ASP A 1 91 ? -10.809 7.087 11.130 1.00 88.94 91 ASP A O 1
ATOM 759 N N . VAL A 1 92 ? -10.812 8.267 13.052 1.00 88.88 92 VAL A N 1
ATOM 760 C CA . VAL A 1 92 ? -10.273 9.503 12.501 1.00 88.88 92 VAL A CA 1
ATOM 761 C C . VAL A 1 92 ? -8.886 9.716 13.095 1.00 88.88 92 VAL A C 1
ATOM 763 O O . VAL A 1 92 ? -8.739 10.060 14.267 1.00 88.88 92 VAL A O 1
ATOM 766 N N . THR A 1 93 ? -7.858 9.527 12.272 1.00 86.25 93 THR A N 1
ATOM 767 C CA . THR A 1 93 ? -6.454 9.694 12.664 1.00 86.25 93 THR A CA 1
ATOM 768 C C . THR A 1 93 ? -5.909 11.019 12.146 1.00 86.25 93 THR A C 1
ATOM 770 O O . THR A 1 93 ? -6.127 11.387 10.995 1.00 86.25 93 THR A O 1
ATOM 773 N N . THR A 1 94 ? -5.142 11.723 12.975 1.00 87.56 94 THR A N 1
ATOM 774 C CA . THR A 1 94 ? -4.434 12.942 12.569 1.00 87.56 94 THR A CA 1
ATOM 775 C C . THR A 1 94 ? -2.966 12.625 12.299 1.00 87.56 94 THR A C 1
ATOM 777 O O . THR A 1 94 ? -2.280 12.090 13.167 1.00 87.56 94 THR A O 1
ATOM 780 N N . LEU A 1 95 ? -2.468 12.985 11.115 1.00 88.38 95 LEU A N 1
ATOM 781 C CA . LEU A 1 95 ? -1.043 12.957 10.782 1.00 88.38 95 LEU A CA 1
ATOM 782 C C . LEU A 1 95 ? -0.497 14.385 10.790 1.00 88.38 95 LEU A C 1
ATOM 784 O O . LEU A 1 95 ? -1.072 15.253 10.139 1.00 88.38 95 LEU A O 1
ATOM 788 N N . TYR A 1 96 ? 0.615 14.633 11.481 1.00 87.75 96 TYR A N 1
ATOM 789 C CA . TYR A 1 96 ? 1.356 15.892 11.362 1.00 87.75 96 TYR A CA 1
ATOM 790 C C . TYR A 1 96 ? 2.542 15.723 10.413 1.00 87.75 96 TYR A C 1
ATOM 792 O O . TYR A 1 96 ? 3.083 14.627 10.254 1.00 87.75 96 TYR A O 1
ATOM 800 N N . PHE A 1 97 ? 2.976 16.829 9.819 1.00 86.38 97 PHE A N 1
ATOM 801 C CA . PHE A 1 97 ? 4.141 16.878 8.948 1.00 86.38 97 PHE A CA 1
ATOM 802 C C . PHE A 1 97 ? 5.155 17.867 9.511 1.00 86.38 97 PHE A C 1
ATOM 804 O O . PHE A 1 97 ? 4.791 18.959 9.940 1.00 86.38 97 PHE A O 1
ATOM 811 N N . GLU A 1 98 ? 6.438 17.515 9.457 1.00 86.06 98 GLU A N 1
ATOM 812 C CA . GLU A 1 98 ? 7.537 18.454 9.714 1.00 86.06 98 GLU A CA 1
ATOM 813 C C . GLU A 1 98 ? 7.715 19.375 8.498 1.00 86.06 98 GLU A C 1
ATOM 815 O O . GLU A 1 98 ? 8.700 19.322 7.771 1.00 86.06 98 GLU A O 1
ATOM 820 N N . ALA A 1 99 ? 6.681 20.168 8.231 1.00 84.38 99 ALA A N 1
ATOM 821 C CA . ALA A 1 99 ? 6.640 21.182 7.193 1.00 84.38 99 ALA A CA 1
ATOM 822 C C . ALA A 1 99 ? 6.484 22.555 7.847 1.00 84.38 99 ALA A C 1
ATOM 824 O O . ALA A 1 99 ? 5.802 22.691 8.862 1.00 84.38 99 ALA A O 1
ATOM 825 N N . GLU A 1 100 ? 7.113 23.567 7.257 1.00 81.19 100 GLU A N 1
ATOM 826 C CA . GLU A 1 100 ? 7.087 24.934 7.789 1.00 81.19 100 GLU A CA 1
ATOM 827 C C . GLU A 1 100 ? 5.794 25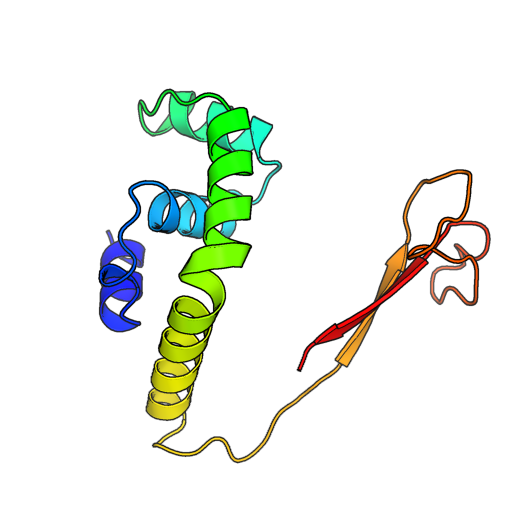.684 7.437 1.00 81.19 100 GLU A C 1
ATOM 829 O O . GLU A 1 100 ? 5.429 26.644 8.115 1.00 81.19 100 GLU A O 1
ATOM 834 N N . HIS A 1 101 ? 5.093 25.266 6.378 1.00 85.75 101 HIS A N 1
ATOM 835 C CA . HIS A 1 101 ? 3.946 25.987 5.828 1.00 85.75 101 HIS A CA 1
ATOM 836 C C . HIS A 1 101 ? 2.753 25.071 5.562 1.00 85.75 101 HIS A C 1
ATOM 838 O O . HIS A 1 101 ? 2.906 23.912 5.168 1.00 85.75 101 HIS A O 1
ATOM 844 N N . GLU A 1 102 ? 1.561 25.628 5.766 1.00 90.56 102 GLU A N 1
ATOM 845 C CA . GLU A 1 102 ? 0.293 25.023 5.365 1.00 90.56 102 GLU A CA 1
ATOM 846 C C . GLU A 1 102 ? 0.143 24.964 3.842 1.00 90.56 102 GLU A C 1
ATOM 848 O O . GLU A 1 102 ? 0.736 25.755 3.109 1.00 90.56 102 GLU A O 1
ATOM 853 N N . ASP A 1 103 ? -0.721 24.069 3.372 1.00 89.69 103 ASP A N 1
ATOM 854 C CA . ASP A 1 103 ? -1.214 24.053 1.994 1.00 89.69 103 ASP A CA 1
ATOM 855 C C . ASP A 1 103 ? -2.708 23.703 1.962 1.00 89.69 103 ASP A C 1
ATOM 857 O O . ASP A 1 103 ? -3.385 23.762 2.991 1.00 89.69 103 ASP A O 1
ATOM 861 N N . ASP A 1 104 ? -3.249 23.397 0.785 1.00 88.62 104 ASP A N 1
ATOM 862 C CA . ASP A 1 104 ? -4.671 23.092 0.603 1.00 88.62 104 ASP A CA 1
ATOM 863 C C . ASP A 1 104 ? -5.144 21.886 1.429 1.00 88.62 104 ASP A C 1
ATOM 865 O O . ASP A 1 104 ? -6.302 21.846 1.842 1.00 88.62 104 ASP A O 1
ATOM 869 N N . LEU A 1 105 ? -4.255 20.929 1.713 1.00 86.06 105 LEU A N 1
ATOM 870 C CA . LEU A 1 105 ? -4.568 19.711 2.461 1.00 86.06 105 LEU A CA 1
ATOM 871 C C . LEU A 1 105 ? -4.092 19.781 3.916 1.00 86.06 105 LEU A C 1
ATOM 873 O O . LEU A 1 105 ? -4.775 19.290 4.813 1.00 86.06 105 LEU A O 1
ATOM 877 N N . ARG A 1 106 ? -2.919 20.371 4.159 1.00 89.50 106 ARG A N 1
ATOM 878 C CA . ARG A 1 106 ? -2.240 20.407 5.457 1.00 89.50 106 ARG A CA 1
ATOM 879 C C . ARG A 1 106 ? -2.510 21.731 6.159 1.00 89.50 106 ARG A C 1
ATOM 881 O O . ARG A 1 106 ? -2.014 22.767 5.723 1.00 89.50 106 ARG A O 1
ATOM 888 N N . LYS A 1 107 ? -3.222 21.692 7.286 1.00 88.62 107 LYS A N 1
ATOM 889 C CA . LYS A 1 107 ? -3.564 22.875 8.096 1.00 88.62 107 LYS A CA 1
ATOM 890 C C . LYS A 1 107 ? -3.046 22.738 9.521 1.00 88.62 107 LYS A C 1
ATOM 892 O O . LYS A 1 107 ? -3.077 21.646 10.085 1.00 88.62 107 LYS A O 1
ATOM 897 N N . THR A 1 108 ? -2.541 23.818 10.109 1.00 87.69 108 THR A N 1
ATOM 898 C CA . THR A 1 108 ? -2.206 23.844 11.537 1.00 87.69 108 THR A CA 1
ATOM 899 C C . THR A 1 108 ? -3.486 23.795 12.364 1.00 87.69 108 THR A C 1
ATOM 901 O O . THR A 1 108 ? -4.575 24.148 11.908 1.00 87.69 108 THR A O 1
ATOM 904 N N . GLY A 1 109 ? -3.384 23.284 13.586 1.00 82.31 109 GLY A N 1
ATOM 905 C CA . GLY A 1 109 ? -4.563 23.053 14.405 1.00 82.31 109 GLY A CA 1
ATOM 906 C C . GLY A 1 109 ? -4.267 22.247 15.655 1.00 82.31 109 GLY A C 1
ATOM 907 O O . GLY A 1 109 ? -3.112 21.997 16.010 1.00 82.31 109 GLY A O 1
ATOM 908 N N . PHE A 1 110 ? -5.334 21.841 16.339 1.00 79.56 110 PHE A N 1
ATOM 909 C CA . PHE A 1 110 ? -5.224 21.091 17.582 1.00 79.5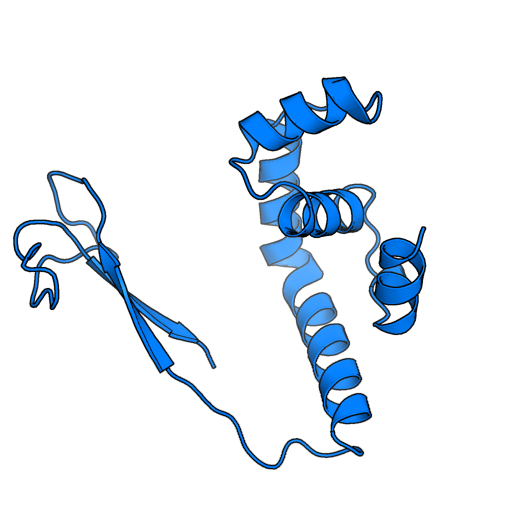6 110 PHE A CA 1
ATOM 910 C C . PHE A 1 110 ? -4.442 19.788 17.376 1.00 79.56 110 PHE A C 1
ATOM 912 O O . PHE A 1 110 ? -4.840 18.933 16.591 1.00 79.56 110 PHE A O 1
ATOM 919 N N . SER A 1 111 ? -3.350 19.635 18.124 1.00 80.31 111 SER A N 1
ATOM 920 C CA . SER A 1 111 ? -2.514 18.438 18.126 1.00 80.31 111 SER A CA 1
ATOM 921 C C . SER A 1 111 ? -2.502 17.836 19.524 1.00 80.31 111 SER A C 1
ATOM 923 O O . SER A 1 111 ? -2.079 18.493 20.478 1.00 80.31 111 SER A O 1
ATOM 925 N N . LYS A 1 112 ? -2.929 16.572 19.641 1.00 76.12 112 LYS A N 1
ATOM 926 C CA . LYS A 1 112 ? -2.876 15.812 20.904 1.00 76.12 112 LYS A CA 1
ATOM 927 C C . LYS A 1 112 ? -1.438 15.629 21.410 1.00 76.12 112 LYS A C 1
ATOM 929 O O . LYS A 1 112 ? -1.229 15.567 22.615 1.00 76.12 112 LYS A O 1
ATOM 934 N N . ASP A 1 113 ? -0.467 15.652 20.498 1.00 79.75 113 ASP A N 1
ATOM 935 C CA . ASP A 1 113 ? 0.964 15.501 20.784 1.00 79.75 113 ASP A CA 1
ATOM 936 C C . ASP A 1 113 ? 1.687 16.856 20.926 1.00 79.75 113 ASP A C 1
ATOM 938 O O . ASP A 1 113 ? 2.913 16.932 20.868 1.00 79.75 113 ASP A O 1
ATOM 942 N N . GLY A 1 114 ? 0.942 17.962 21.057 1.00 79.81 114 GLY A N 1
ATOM 943 C CA . GLY A 1 114 ? 1.497 19.306 21.258 1.00 79.81 114 GLY A CA 1
ATOM 944 C C . GLY A 1 114 ? 2.100 19.958 20.008 1.00 79.81 114 GLY A C 1
ATOM 945 O O . GLY A 1 114 ? 2.556 21.099 20.074 1.00 79.81 114 GLY A O 1
ATOM 946 N N . LYS A 1 115 ? 2.041 19.302 18.844 1.00 81.94 115 LYS A N 1
ATOM 947 C CA . LYS A 1 115 ? 2.593 19.760 17.555 1.00 81.94 115 LYS A CA 1
ATOM 948 C C . LYS A 1 115 ? 1.672 20.731 16.802 1.00 81.94 115 LYS A C 1
ATOM 950 O O . LYS A 1 115 ? 1.496 20.635 15.595 1.00 81.94 115 LYS A O 1
ATOM 955 N N . HIS A 1 116 ? 1.077 21.681 17.517 1.00 79.88 116 HIS A N 1
ATOM 956 C CA . HIS A 1 116 ? 0.078 22.618 16.986 1.00 79.88 116 HIS A CA 1
ATOM 957 C C . HIS A 1 116 ? 0.611 23.558 15.891 1.00 79.88 116 HIS A C 1
ATOM 959 O O . HIS A 1 116 ? -0.161 24.015 15.057 1.00 79.88 116 HIS A O 1
ATOM 965 N N . GLN A 1 117 ? 1.924 23.811 15.873 1.00 83.19 117 GLN A N 1
ATOM 966 C CA . GLN A 1 117 ? 2.594 24.629 14.853 1.00 83.19 117 GLN A CA 1
ATOM 967 C C . GLN A 1 117 ? 2.921 23.843 13.576 1.00 83.19 117 GLN A C 1
ATOM 969 O O . GLN A 1 117 ? 3.291 24.438 12.570 1.00 83.19 117 GLN A O 1
ATOM 974 N N . HIS A 1 118 ? 2.787 22.514 13.604 1.00 87.00 118 HIS A N 1
ATOM 975 C CA . HIS A 1 118 ? 3.026 21.674 12.441 1.00 87.00 118 HIS A CA 1
ATOM 976 C C . HIS A 1 118 ? 1.722 21.470 11.656 1.00 87.00 118 HIS A C 1
ATOM 978 O O . HIS A 1 118 ? 0.694 21.125 12.258 1.00 87.00 118 HIS A O 1
ATOM 984 N N . PRO A 1 119 ? 1.741 21.654 10.324 1.00 90.56 119 PRO A N 1
ATOM 985 C CA . PRO A 1 119 ? 0.603 21.354 9.470 1.00 90.56 119 PRO A CA 1
ATOM 986 C C . PRO A 1 119 ? 0.177 19.888 9.606 1.00 90.56 119 PRO A C 1
ATOM 988 O O . PRO A 1 119 ? 1.009 18.975 9.633 1.00 90.56 119 PRO A O 1
ATOM 991 N N . GLN A 1 120 ? -1.130 19.665 9.693 1.00 90.06 120 GLN A N 1
ATOM 992 C CA . GLN A 1 120 ? -1.756 18.374 9.950 1.00 90.06 120 GLN A CA 1
ATOM 993 C C . GLN A 1 120 ? -2.777 18.027 8.863 1.00 90.06 120 GLN A C 1
ATOM 995 O O . GLN A 1 120 ? -3.385 18.910 8.260 1.00 90.06 120 GLN A O 1
ATOM 1000 N N . ILE A 1 121 ? -2.977 16.728 8.639 1.00 90.69 121 ILE A N 1
ATOM 1001 C CA . ILE A 1 121 ? -4.077 16.171 7.845 1.00 90.69 121 ILE A CA 1
ATOM 1002 C C . ILE A 1 121 ? -4.891 15.258 8.748 1.00 90.69 121 ILE A C 1
ATOM 1004 O O . ILE A 1 121 ? -4.338 14.433 9.477 1.00 90.69 121 ILE A O 1
ATOM 1008 N N . VAL A 1 122 ? -6.210 15.389 8.662 1.00 87.50 122 VAL A N 1
ATOM 1009 C CA . VAL A 1 122 ? -7.157 14.480 9.300 1.00 87.50 122 VAL A CA 1
ATOM 1010 C C . VAL A 1 122 ? -7.572 13.422 8.283 1.00 87.50 122 VAL A C 1
ATOM 1012 O O . VAL A 1 122 ? -8.110 13.743 7.226 1.00 87.50 122 VAL A O 1
ATOM 1015 N N . LEU A 1 123 ? -7.304 12.160 8.597 1.00 87.38 123 LEU A N 1
ATOM 1016 C CA . LEU A 1 123 ? -7.659 11.005 7.785 1.00 87.38 123 LEU A CA 1
ATOM 1017 C C . LEU A 1 123 ? -8.845 10.285 8.419 1.00 87.38 123 LEU A C 1
ATOM 1019 O O . LEU A 1 123 ? -8.730 9.744 9.516 1.00 87.38 123 LEU A O 1
ATOM 1023 N N . GLY A 1 124 ? -9.969 10.258 7.706 1.00 85.62 124 GLY A N 1
ATOM 1024 C CA . GLY A 1 124 ? -11.050 9.311 7.961 1.00 85.62 124 GLY A CA 1
ATOM 1025 C C . GLY A 1 124 ? -10.907 8.127 7.012 1.00 85.62 124 GLY A C 1
ATOM 1026 O O . GLY A 1 124 ? -10.852 8.326 5.799 1.00 85.62 124 GLY A O 1
ATOM 1027 N N . LEU A 1 125 ? -10.826 6.915 7.555 1.00 75.06 125 LEU A N 1
ATOM 1028 C CA . LEU A 1 125 ? -10.833 5.681 6.769 1.00 75.06 125 LEU A CA 1
ATOM 1029 C C . LEU A 1 125 ? -12.164 4.966 7.004 1.00 75.06 125 LEU A C 1
ATOM 1031 O O . LEU A 1 125 ? -12.494 4.655 8.148 1.00 75.06 125 LEU A O 1
ATOM 1035 N N . LEU A 1 126 ? -12.911 4.749 5.921 1.00 62.72 126 LEU A N 1
ATOM 1036 C CA . LEU A 1 126 ? -14.178 4.015 5.860 1.00 62.72 126 LEU A CA 1
ATOM 1037 C C . LEU A 1 126 ? -14.014 2.786 4.968 1.00 62.72 126 LEU A C 1
ATOM 1039 O O . LEU A 1 126 ? -13.336 2.921 3.921 1.00 62.72 126 LEU A O 1
#

Foldseek 3Di:
DVLVVVCVLLPVVPPPDPVPSLVVVCCVPPNDDLVVSQVVCVVPPVDHDDSVVVVVVVVCCVPPNVVVVVVSNVCSVCVVVVNDDPDDDKDKDKDFDPDQDDDPAWQADDDPVPVNRTTIHIDIDD

Secondary structure (DSSP, 8-state):
-HHHHHHHHHTGGGS--TTHHHHHHHHHHS---HHHHHHHHHHHH-----HHHHHHHHHHHHHHSHHHHHHHHHHHHHHHTTS-------EEEEEE---SS--SS-B----TTS-TTS-EEEEEE-